Protein AF-A0A6C0EGG9-F1 (afdb_monomer_lite)

Structure (mmCIF, N/CA/C/O backbone):
data_AF-A0A6C0EGG9-F1
#
_entry.id   AF-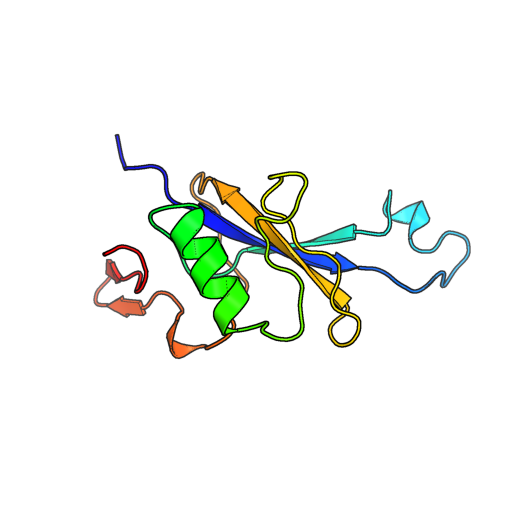A0A6C0EGG9-F1
#
loop_
_atom_site.group_PDB
_atom_site.id
_atom_site.type_symbol
_atom_site.label_atom_id
_atom_site.labe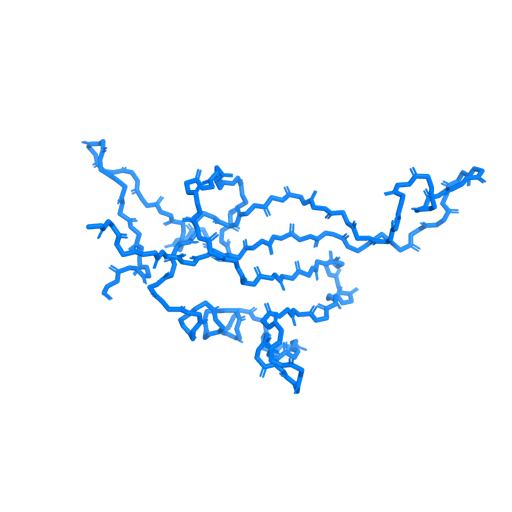l_alt_id
_atom_site.label_comp_id
_atom_site.label_asym_id
_atom_site.label_entity_id
_atom_site.label_seq_id
_atom_site.pdbx_PDB_ins_code
_atom_site.Cartn_x
_atom_site.Cartn_y
_atom_site.Cartn_z
_atom_site.occupancy
_atom_site.B_iso_or_equiv
_atom_site.auth_seq_id
_atom_site.auth_comp_id
_atom_site.auth_asym_id
_atom_site.auth_atom_id
_atom_site.pdbx_PDB_model_num
ATOM 1 N N . MET A 1 1 ? -14.886 17.676 12.764 1.00 43.66 1 MET A N 1
ATOM 2 C CA . MET A 1 1 ? -13.992 17.315 11.643 1.00 43.66 1 MET A CA 1
ATOM 3 C C . MET A 1 1 ? -13.930 15.801 11.573 1.00 43.66 1 MET A C 1
ATOM 5 O O . MET A 1 1 ? -13.698 15.195 12.613 1.00 43.66 1 MET A O 1
ATOM 9 N N . ALA A 1 2 ? -14.198 15.188 10.415 1.00 54.00 2 ALA A N 1
ATOM 10 C CA . ALA A 1 2 ? -13.924 13.762 10.239 1.00 54.00 2 ALA A CA 1
ATOM 11 C C . ALA A 1 2 ? -12.440 13.530 10.556 1.00 54.00 2 ALA A C 1
ATOM 13 O O . ALA A 1 2 ? -11.589 14.308 10.123 1.00 54.00 2 ALA A O 1
ATOM 14 N N . LYS A 1 3 ? -12.133 12.538 11.393 1.00 63.62 3 LYS A N 1
ATOM 15 C CA . LYS A 1 3 ? -10.748 12.229 11.751 1.00 63.62 3 LYS A CA 1
ATOM 16 C C . LYS A 1 3 ? -10.003 11.875 10.462 1.00 63.62 3 LYS A C 1
ATOM 18 O O . LYS A 1 3 ? -10.454 10.977 9.756 1.00 63.62 3 LYS A O 1
ATOM 23 N N . ALA A 1 4 ? -8.914 12.5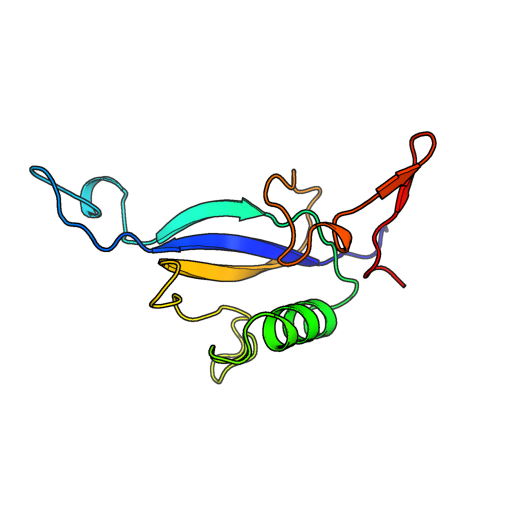83 10.152 1.00 71.19 4 ALA A N 1
ATOM 24 C CA . ALA A 1 4 ? -8.076 12.253 9.002 1.00 71.19 4 ALA A CA 1
ATOM 25 C C . ALA A 1 4 ? -7.672 10.772 9.088 1.00 71.19 4 ALA A C 1
ATOM 27 O O . ALA A 1 4 ? -7.235 10.309 10.147 1.00 71.19 4 ALA A O 1
ATOM 28 N N . THR A 1 5 ? -7.900 10.030 8.005 1.00 91.94 5 THR A N 1
ATOM 29 C CA . THR A 1 5 ? -7.498 8.622 7.889 1.00 91.94 5 THR A CA 1
ATOM 30 C C . THR A 1 5 ? -6.291 8.507 6.966 1.00 91.94 5 THR A C 1
ATOM 32 O O . THR A 1 5 ? -5.858 9.501 6.383 1.00 91.94 5 THR A O 1
ATOM 35 N N . TYR A 1 6 ? -5.727 7.310 6.859 1.00 94.19 6 TYR A N 1
ATOM 36 C CA . TYR A 1 6 ? -4.565 7.028 6.027 1.00 94.19 6 TYR A CA 1
ATOM 37 C C . TYR A 1 6 ? -4.867 5.933 5.013 1.00 94.19 6 TYR A C 1
ATOM 39 O O . TYR A 1 6 ? -5.651 5.025 5.290 1.00 94.19 6 TYR A O 1
ATOM 47 N N . VAL A 1 7 ? -4.194 5.985 3.870 1.00 95.38 7 VAL A N 1
ATOM 48 C CA . VAL A 1 7 ? -4.260 4.977 2.803 1.00 95.38 7 VAL A CA 1
ATOM 49 C C . VAL A 1 7 ? -2.858 4.608 2.333 1.00 95.38 7 VAL A C 1
ATOM 51 O O . VAL A 1 7 ? -1.904 5.360 2.545 1.00 95.38 7 VAL A O 1
ATOM 54 N N . LEU A 1 8 ? -2.735 3.452 1.682 1.00 96.56 8 LEU A N 1
ATOM 55 C CA . LEU A 1 8 ? -1.527 3.089 0.946 1.00 96.56 8 LEU A CA 1
ATOM 56 C C . LEU A 1 8 ? -1.684 3.520 -0.511 1.00 96.56 8 LEU A C 1
ATOM 58 O O . LEU A 1 8 ? -2.519 2.989 -1.240 1.00 96.56 8 LEU A O 1
ATOM 62 N N . GLU A 1 9 ? -0.881 4.493 -0.922 1.00 97.12 9 GLU A N 1
ATOM 63 C CA . GLU A 1 9 ? -0.603 4.752 -2.330 1.00 97.12 9 GLU A CA 1
ATOM 64 C C . GLU A 1 9 ? 0.234 3.599 -2.880 1.00 97.12 9 GLU A C 1
ATOM 66 O O . GLU A 1 9 ? 1.196 3.177 -2.235 1.00 97.12 9 GLU A O 1
ATOM 71 N N . VAL A 1 10 ? -0.125 3.112 -4.064 1.00 97.19 10 VAL A N 1
ATOM 72 C CA . VAL A 1 10 ? 0.594 2.063 -4.781 1.00 97.19 10 VAL A CA 1
ATOM 73 C C . VAL A 1 10 ? 1.217 2.684 -6.024 1.00 97.19 10 VAL A C 1
ATOM 75 O O . VAL A 1 10 ? 0.538 3.335 -6.826 1.00 97.19 10 VAL A O 1
ATOM 78 N N . LEU A 1 11 ? 2.524 2.492 -6.175 1.00 95.75 11 LEU A N 1
ATOM 79 C CA . LEU A 1 11 ? 3.276 2.946 -7.335 1.00 95.75 11 LEU A CA 1
ATOM 80 C C . LEU A 1 11 ? 4.049 1.775 -7.940 1.00 95.75 11 LEU A C 1
ATOM 82 O O . LEU A 1 11 ? 4.428 0.832 -7.251 1.00 95.75 11 LEU A O 1
ATOM 86 N N . GLU A 1 12 ? 4.285 1.857 -9.237 1.00 94.44 12 GLU A N 1
ATOM 87 C CA . GLU A 1 12 ? 5.037 0.889 -10.022 1.00 94.44 12 GLU A CA 1
ATOM 88 C C . GLU A 1 12 ? 6.426 1.455 -10.338 1.00 94.44 12 GLU A C 1
ATOM 90 O O . GLU A 1 12 ? 6.569 2.614 -10.745 1.00 94.44 12 GLU A O 1
ATOM 95 N N . PHE A 1 13 ? 7.457 0.638 -10.134 1.00 92.25 13 PHE A N 1
ATOM 96 C CA . PHE A 1 13 ? 8.826 0.943 -10.513 1.00 92.25 13 PHE A CA 1
ATOM 97 C C . PHE A 1 13 ? 9.110 0.437 -11.926 1.00 92.25 13 PHE A C 1
ATOM 99 O O . PHE A 1 13 ? 9.129 -0.764 -12.198 1.00 92.25 13 PHE A O 1
ATOM 106 N N . ILE A 1 14 ? 9.388 1.370 -12.827 1.00 88.25 14 ILE A N 1
ATOM 107 C CA . ILE A 1 14 ? 9.648 1.080 -14.232 1.00 88.25 14 ILE A CA 1
ATOM 108 C C . ILE A 1 14 ? 11.114 0.685 -14.378 1.00 88.25 14 ILE A C 1
ATOM 110 O O . ILE A 1 14 ? 12.025 1.497 -14.186 1.00 88.25 14 ILE A O 1
ATOM 114 N N . THR A 1 15 ? 11.336 -0.586 -14.704 1.00 80.75 15 THR A N 1
ATOM 115 C CA . THR A 1 15 ? 12.684 -1.151 -14.868 1.00 80.75 15 THR A CA 1
ATOM 116 C C . THR A 1 15 ? 13.224 -0.998 -16.287 1.00 80.75 15 THR A C 1
ATOM 118 O O . THR A 1 15 ? 14.434 -0.862 -16.466 1.00 80.75 15 THR A O 1
ATOM 121 N N . GLU A 1 16 ? 12.341 -0.971 -17.284 1.00 74.31 16 GLU A N 1
ATOM 122 C CA . GLU A 1 16 ? 12.716 -0.968 -18.694 1.00 74.31 16 GLU A CA 1
ATOM 123 C C . GLU A 1 16 ? 13.079 0.429 -19.215 1.00 74.31 16 GLU A C 1
ATOM 125 O O . GLU A 1 16 ? 12.526 1.462 -18.825 1.00 74.31 16 GLU A O 1
ATOM 130 N N . LYS A 1 17 ? 14.027 0.443 -20.153 1.00 65.00 17 LYS A N 1
ATOM 131 C CA . LYS A 1 17 ? 14.358 1.588 -21.002 1.00 65.00 17 LYS A CA 1
ATOM 132 C C . LYS A 1 17 ? 14.016 1.207 -22.445 1.00 65.00 17 LYS A C 1
ATOM 134 O O . LYS A 1 17 ? 14.915 1.083 -23.264 1.00 65.00 17 LYS A O 1
ATOM 139 N N . GLU A 1 18 ? 12.751 0.942 -22.743 1.00 58.06 18 GLU A N 1
ATOM 140 C CA . GLU A 1 18 ? 12.353 0.534 -24.097 1.00 58.06 18 GLU A CA 1
ATOM 141 C C . GLU A 1 18 ? 11.823 1.745 -24.892 1.00 58.06 18 GLU A C 1
ATOM 143 O O . GLU A 1 18 ? 11.025 2.540 -24.387 1.00 58.06 18 GLU A O 1
ATOM 148 N N . GLY A 1 19 ? 12.326 1.910 -26.124 1.00 61.41 19 GLY A N 1
ATOM 149 C CA . GLY A 1 19 ? 12.101 3.062 -27.013 1.00 61.41 19 GLY A CA 1
ATOM 150 C C . GLY A 1 19 ? 13.061 4.244 -26.795 1.00 61.41 19 GLY A C 1
ATOM 151 O O . GLY A 1 19 ? 13.831 4.268 -25.833 1.00 61.41 19 GLY A O 1
ATOM 152 N N . ASP A 1 20 ? 12.998 5.257 -27.670 1.00 62.97 20 ASP A N 1
ATOM 153 C CA . ASP A 1 20 ? 13.991 6.350 -27.739 1.00 62.97 20 ASP A CA 1
ATOM 154 C C . ASP A 1 20 ? 14.151 7.162 -26.440 1.00 62.97 20 ASP A C 1
ATOM 156 O O . ASP A 1 20 ? 15.164 7.836 -26.274 1.00 62.97 20 ASP A O 1
ATOM 160 N N . ASN A 1 21 ? 13.211 7.072 -25.487 1.00 66.62 21 ASN A N 1
ATOM 161 C CA . ASN A 1 21 ? 13.289 7.779 -24.203 1.00 66.62 21 ASN A CA 1
ATOM 162 C C . ASN A 1 21 ? 12.712 7.036 -22.970 1.00 66.62 21 ASN A C 1
ATOM 164 O O . ASN A 1 21 ? 12.677 7.637 -21.902 1.00 66.62 21 ASN A O 1
ATOM 168 N N . GLY A 1 22 ? 12.307 5.757 -23.046 1.00 74.56 22 GLY A N 1
ATOM 169 C CA . GLY A 1 22 ? 11.925 4.909 -21.889 1.00 74.56 22 GLY A CA 1
ATOM 170 C C . GLY A 1 22 ? 11.234 5.612 -20.694 1.00 74.56 22 GLY A C 1
ATOM 171 O O . GLY A 1 22 ? 10.313 6.410 -20.860 1.00 74.56 22 GLY A O 1
ATOM 172 N N . TRP A 1 23 ? 11.706 5.355 -19.466 1.00 76.06 23 TRP A N 1
ATOM 173 C CA . TRP A 1 23 ? 11.236 6.029 -18.239 1.00 76.06 23 TRP A CA 1
ATOM 174 C C . TRP A 1 23 ? 11.540 7.544 -18.190 1.00 76.06 23 TRP A C 1
ATOM 176 O O . TRP A 1 23 ? 10.895 8.275 -17.439 1.00 76.06 23 TRP A O 1
ATOM 186 N N . LEU A 1 24 ? 12.488 8.052 -18.992 1.00 76.50 24 LEU A N 1
ATOM 187 C CA . LEU A 1 24 ? 12.776 9.495 -19.072 1.00 76.50 24 LEU A CA 1
ATOM 188 C C . LEU A 1 24 ? 11.593 10.260 -19.675 1.00 76.50 24 LEU A C 1
ATOM 190 O O . LEU A 1 24 ? 11.262 11.340 -19.194 1.00 76.50 24 LEU A O 1
ATOM 194 N N . ALA A 1 25 ? 10.903 9.673 -20.657 1.00 76.19 25 ALA A N 1
ATOM 195 C CA . ALA A 1 25 ? 9.682 10.244 -21.226 1.00 76.19 25 ALA A CA 1
ATOM 196 C C . ALA A 1 25 ? 8.540 10.359 -20.198 1.00 76.19 25 ALA A C 1
ATOM 198 O O . ALA A 1 25 ? 7.634 11.168 -20.373 1.00 76.19 25 ALA A O 1
ATOM 199 N N . GLN A 1 26 ? 8.593 9.575 -19.117 1.00 71.25 26 GLN A N 1
ATOM 200 C CA . GLN A 1 26 ? 7.603 9.583 -18.037 1.00 71.25 26 GLN A CA 1
ATOM 201 C C . GLN A 1 26 ? 8.004 10.493 -16.863 1.00 71.25 26 GLN A C 1
ATOM 203 O O . GLN A 1 26 ? 7.308 10.538 -15.852 1.00 71.25 26 GLN A O 1
ATOM 208 N N . GLY A 1 27 ? 9.124 11.220 -16.971 1.00 79.38 27 GLY A N 1
ATOM 209 C CA . GLY A 1 27 ? 9.616 12.110 -15.916 1.00 79.38 27 GLY A CA 1
ATOM 210 C C . GLY A 1 27 ? 10.240 11.387 -14.715 1.00 79.38 27 GLY A C 1
ATOM 211 O O . GLY A 1 27 ? 10.531 12.025 -13.705 1.00 79.38 27 GLY A O 1
ATOM 212 N N . GLY A 1 28 ? 10.470 10.070 -14.802 1.00 84.50 28 GLY A N 1
ATOM 213 C CA . GLY A 1 28 ? 11.061 9.281 -13.724 1.00 84.50 28 GLY A CA 1
ATOM 214 C C . GLY A 1 28 ? 10.759 7.786 -13.818 1.00 84.50 28 GLY A C 1
ATOM 215 O O . GLY A 1 28 ? 10.025 7.325 -14.683 1.00 84.50 28 GLY A O 1
ATOM 216 N N . LYS A 1 29 ? 11.335 7.012 -12.892 1.00 89.62 29 LYS A N 1
ATOM 217 C CA . LYS A 1 29 ? 11.153 5.549 -12.809 1.00 89.62 29 LYS A CA 1
ATOM 218 C C . LYS A 1 29 ? 9.965 5.116 -11.950 1.00 89.62 29 LYS A C 1
ATOM 220 O O . LYS A 1 29 ? 9.820 3.932 -11.679 1.00 89.62 29 LYS A O 1
ATOM 225 N N . ILE A 1 30 ? 9.173 6.057 -11.446 1.00 90.44 30 ILE A N 1
ATOM 226 C CA . ILE A 1 30 ? 8.095 5.785 -10.496 1.00 90.44 30 ILE A CA 1
ATOM 227 C C . ILE A 1 30 ? 6.800 6.294 -11.100 1.00 90.44 30 ILE A C 1
ATOM 229 O O . ILE A 1 30 ? 6.677 7.483 -11.386 1.00 90.44 30 ILE A O 1
ATOM 233 N N . LYS A 1 31 ? 5.835 5.395 -11.243 1.00 91.38 31 LYS A N 1
ATOM 234 C CA . LYS A 1 31 ? 4.521 5.691 -11.797 1.00 91.38 31 LYS A CA 1
ATOM 235 C C . LYS A 1 31 ? 3.451 5.415 -10.755 1.00 91.38 31 LYS A C 1
ATOM 237 O O . LYS A 1 31 ? 3.357 4.308 -10.240 1.00 91.38 31 LYS A O 1
ATOM 242 N N . HIS A 1 32 ? 2.628 6.412 -10.457 1.00 93.94 32 HIS A N 1
ATOM 243 C CA . HIS A 1 32 ? 1.437 6.215 -9.637 1.00 93.94 32 HIS A CA 1
ATOM 244 C C . HIS A 1 32 ? 0.448 5.291 -10.364 1.00 93.94 32 HIS A C 1
ATOM 246 O O . HIS A 1 32 ? 0.129 5.545 -11.528 1.00 93.94 32 HIS A O 1
ATOM 252 N N . ILE A 1 33 ? -0.046 4.248 -9.689 1.00 95.38 33 ILE A N 1
ATOM 253 C CA . ILE A 1 33 ? -1.046 3.331 -10.267 1.00 95.38 33 ILE A CA 1
ATOM 254 C C . ILE A 1 33 ? -2.370 3.307 -9.497 1.00 95.38 33 ILE A C 1
ATOM 256 O O . ILE A 1 33 ? -3.383 2.878 -10.046 1.00 95.38 33 ILE A O 1
ATOM 260 N N . GLY A 1 34 ? -2.398 3.808 -8.262 1.00 96.94 34 GLY A N 1
ATOM 261 C CA . GLY A 1 34 ? -3.638 4.016 -7.523 1.00 96.94 34 GLY A CA 1
ATOM 262 C C . GLY A 1 34 ? -3.449 4.002 -6.014 1.00 96.94 34 GLY A C 1
ATOM 263 O O . GLY A 1 34 ? -2.340 4.113 -5.493 1.00 96.94 34 GLY A O 1
ATOM 264 N N . TYR A 1 35 ? -4.559 3.835 -5.305 1.00 97.12 35 TYR A N 1
ATOM 265 C CA . TYR A 1 35 ? -4.592 3.734 -3.849 1.00 97.12 35 TYR A CA 1
ATOM 266 C C . TYR A 1 35 ? -5.348 2.482 -3.424 1.00 97.12 35 TYR A C 1
ATOM 268 O O . TYR A 1 35 ? -6.351 2.125 -4.049 1.00 97.12 35 TYR A O 1
ATOM 276 N N . MET A 1 36 ? -4.882 1.837 -2.355 1.00 96.19 36 MET A N 1
ATOM 277 C CA . MET A 1 36 ? -5.549 0.672 -1.782 1.00 96.19 36 MET A CA 1
ATOM 278 C C . MET A 1 36 ? -6.922 1.025 -1.208 1.00 96.19 36 MET A C 1
ATOM 280 O O . MET A 1 36 ? -7.092 2.058 -0.562 1.00 96.19 36 MET A O 1
ATOM 284 N N . LYS A 1 37 ? -7.887 0.116 -1.372 1.00 94.12 37 LYS A N 1
ATOM 285 C CA . LYS A 1 37 ? -9.257 0.229 -0.836 1.00 94.12 37 LYS A CA 1
ATOM 286 C C . LYS A 1 37 ? -9.337 0.166 0.695 1.00 94.12 37 LYS A C 1
ATOM 288 O O . LYS A 1 37 ? -10.366 0.527 1.269 1.00 94.12 37 LYS A O 1
ATOM 293 N N . GLY A 1 38 ? -8.272 -0.267 1.369 1.00 92.31 38 GLY A N 1
ATOM 294 C CA . GLY A 1 38 ? -8.154 -0.240 2.827 1.00 92.31 38 GLY A CA 1
ATOM 295 C C . GLY A 1 38 ? -7.851 1.160 3.374 1.00 92.31 38 GLY A C 1
ATOM 296 O O . GLY A 1 38 ? -6.991 1.866 2.851 1.00 92.31 38 GLY A O 1
ATOM 297 N N . LYS A 1 39 ? -8.522 1.541 4.471 1.00 93.62 39 LYS A N 1
ATOM 298 C CA . LYS A 1 39 ? -8.281 2.798 5.206 1.00 93.62 39 LYS A CA 1
ATOM 299 C C . LYS A 1 39 ? -7.855 2.535 6.639 1.00 93.62 39 LYS A C 1
ATOM 301 O O . LYS A 1 39 ? -8.452 1.699 7.310 1.00 93.62 39 LYS A O 1
ATOM 306 N N . PHE A 1 40 ? -6.889 3.302 7.125 1.00 93.44 40 PHE A N 1
ATOM 307 C CA . PHE A 1 40 ? -6.245 3.111 8.422 1.00 93.44 40 PHE A CA 1
ATOM 308 C C . PHE A 1 40 ? -6.445 4.322 9.333 1.00 93.44 40 PHE A C 1
ATOM 310 O O . PHE A 1 40 ? -6.416 5.470 8.892 1.00 93.44 40 PHE A O 1
ATOM 317 N N . LYS A 1 41 ? -6.626 4.075 10.632 1.00 92.12 41 LYS A N 1
ATOM 318 C CA . LYS A 1 41 ? -6.858 5.132 11.628 1.00 92.12 41 LYS A CA 1
ATOM 319 C C . LYS A 1 41 ? -5.585 5.898 11.980 1.00 92.12 41 LYS A C 1
ATOM 321 O O . LYS A 1 41 ? -5.657 7.072 12.341 1.00 92.12 41 LYS A O 1
ATOM 326 N N . THR A 1 42 ? -4.433 5.237 11.902 1.00 91.62 42 THR A N 1
ATOM 327 C CA . THR A 1 42 ? -3.114 5.824 12.151 1.00 91.62 42 THR A CA 1
ATOM 328 C C . THR A 1 42 ? -2.104 5.365 11.101 1.00 91.62 42 THR A C 1
ATOM 330 O O . THR A 1 42 ? -2.246 4.284 10.526 1.00 91.62 42 THR A O 1
ATOM 333 N N . LYS A 1 43 ? -1.025 6.136 10.892 1.00 92.00 43 LYS A N 1
ATOM 334 C CA . LYS A 1 43 ? 0.094 5.679 10.050 1.00 92.00 43 LYS A CA 1
ATOM 335 C C . LYS A 1 43 ? 0.688 4.365 10.564 1.00 92.00 43 LYS A C 1
ATOM 337 O O . LYS A 1 43 ? 1.046 3.513 9.764 1.00 92.00 43 LYS A O 1
ATOM 342 N N . LYS A 1 44 ? 0.742 4.169 11.889 1.00 91.62 44 LYS A N 1
ATOM 343 C CA . LYS A 1 44 ? 1.227 2.922 12.507 1.00 91.62 44 LYS A CA 1
ATOM 344 C C . LYS A 1 44 ? 0.382 1.712 12.107 1.00 91.62 44 LYS A C 1
ATOM 346 O O . LYS A 1 44 ? 0.953 0.658 11.848 1.00 91.62 44 LYS A O 1
ATOM 351 N N . ASP A 1 45 ? -0.938 1.864 11.996 1.00 92.94 45 ASP A N 1
ATOM 352 C CA . ASP A 1 45 ? -1.821 0.787 11.530 1.00 92.94 45 ASP A CA 1
ATOM 353 C C . ASP A 1 45 ? -1.537 0.434 10.065 1.00 92.94 45 ASP A C 1
ATOM 355 O O . ASP A 1 45 ? -1.443 -0.746 9.731 1.00 92.94 45 ASP A O 1
ATOM 359 N N . ALA A 1 46 ? -1.314 1.442 9.212 1.00 94.19 46 ALA A N 1
ATOM 360 C CA . ALA A 1 46 ? -0.925 1.236 7.815 1.00 94.19 46 ALA A CA 1
ATOM 361 C C . ALA A 1 46 ? 0.434 0.521 7.693 1.00 94.19 46 ALA A C 1
ATOM 363 O O . ALA A 1 46 ? 0.569 -0.425 6.919 1.00 94.19 46 ALA A O 1
ATOM 364 N N . VAL A 1 47 ? 1.427 0.915 8.501 1.00 93.62 47 VAL A N 1
ATOM 365 C CA . VAL A 1 47 ? 2.740 0.244 8.549 1.00 93.62 47 VAL A CA 1
ATOM 366 C C . VAL A 1 47 ? 2.610 -1.195 9.049 1.00 93.62 47 VAL A C 1
ATOM 368 O O . VAL A 1 47 ? 3.163 -2.109 8.447 1.00 93.62 47 VAL A O 1
ATOM 371 N N . SER A 1 48 ? 1.844 -1.421 10.117 1.00 93.75 48 SER A N 1
ATOM 372 C CA . SER A 1 48 ? 1.589 -2.760 10.663 1.00 93.75 48 SER A CA 1
ATOM 373 C C . SER A 1 48 ? 0.878 -3.669 9.657 1.00 93.75 48 SER A C 1
ATOM 375 O O . SER A 1 48 ? 1.180 -4.858 9.551 1.00 93.75 48 SER A O 1
ATOM 377 N N . TYR A 1 49 ? -0.071 -3.124 8.896 1.00 95.44 49 TYR A N 1
ATOM 378 C CA . TYR A 1 49 ? -0.710 -3.828 7.792 1.00 95.44 49 TYR A CA 1
ATOM 379 C C . TYR A 1 49 ? 0.302 -4.201 6.705 1.00 95.44 49 TYR A C 1
ATOM 381 O O . TYR A 1 49 ? 0.469 -5.383 6.422 1.00 95.44 49 TYR A O 1
ATOM 389 N N . TYR A 1 50 ? 1.056 -3.234 6.181 1.00 95.44 50 TYR A N 1
ATOM 390 C CA . TYR A 1 50 ? 2.068 -3.498 5.158 1.00 95.44 50 TYR A CA 1
ATOM 391 C C . TYR A 1 50 ? 3.088 -4.565 5.589 1.00 95.44 50 TYR A C 1
ATOM 393 O O . TYR A 1 50 ? 3.316 -5.519 4.846 1.00 95.44 50 TYR A O 1
ATOM 401 N N . ASN A 1 51 ? 3.645 -4.453 6.799 1.00 93.94 51 ASN A N 1
ATOM 402 C CA . ASN A 1 51 ? 4.677 -5.369 7.298 1.00 93.94 51 ASN A CA 1
ATOM 403 C C . ASN A 1 51 ? 4.180 -6.817 7.410 1.00 93.94 51 ASN A C 1
ATOM 405 O O . ASN A 1 51 ? 4.946 -7.746 7.175 1.00 93.94 51 ASN A O 1
ATOM 409 N N . ARG A 1 52 ? 2.901 -7.025 7.755 1.00 94.94 52 ARG A N 1
ATOM 410 C CA . ARG A 1 52 ? 2.311 -8.373 7.840 1.00 94.94 52 ARG A CA 1
ATOM 411 C C . ARG A 1 52 ? 2.167 -9.045 6.479 1.00 94.94 52 ARG A C 1
ATOM 413 O O . ARG A 1 52 ? 2.302 -10.260 6.402 1.00 94.94 52 ARG A O 1
ATOM 420 N N . HIS A 1 53 ? 1.893 -8.269 5.433 1.00 95.19 53 HIS A N 1
ATOM 421 C CA . HIS A 1 53 ? 1.703 -8.792 4.078 1.00 95.19 53 HIS A CA 1
ATOM 422 C C . HIS A 1 53 ? 2.992 -8.839 3.254 1.00 95.19 53 HIS A C 1
ATOM 424 O O . HIS A 1 53 ? 3.052 -9.570 2.273 1.00 95.19 53 HIS A O 1
ATOM 430 N N . ASN A 1 54 ? 4.024 -8.096 3.660 1.00 94.06 54 ASN A N 1
ATOM 431 C CA . ASN A 1 54 ? 5.302 -8.016 2.954 1.00 94.06 54 ASN A CA 1
ATOM 432 C C . ASN A 1 54 ? 6.470 -8.333 3.905 1.00 94.06 54 ASN A C 1
ATOM 434 O O . ASN A 1 54 ? 7.341 -7.485 4.098 1.00 94.06 54 ASN A O 1
ATOM 438 N N . PRO A 1 55 ? 6.511 -9.529 4.527 1.00 94.50 55 PRO A N 1
ATOM 439 C CA . PRO A 1 55 ? 7.557 -9.883 5.492 1.00 94.50 55 PRO A CA 1
ATOM 440 C C . PRO A 1 55 ? 8.956 -9.969 4.862 1.00 94.50 55 PRO A C 1
ATOM 442 O O . PRO A 1 55 ? 9.955 -9.918 5.574 1.00 94.50 55 PRO A O 1
ATOM 445 N N . HIS A 1 56 ? 9.035 -10.098 3.533 1.00 92.88 56 HIS A N 1
ATOM 446 C CA . HIS A 1 56 ? 10.278 -10.075 2.758 1.00 92.88 56 HIS A CA 1
ATOM 447 C C . HIS A 1 56 ? 10.799 -8.661 2.480 1.00 92.88 56 HIS A C 1
ATOM 449 O O . HIS A 1 56 ? 11.931 -8.511 2.026 1.00 92.88 56 HIS A O 1
ATOM 455 N N . ME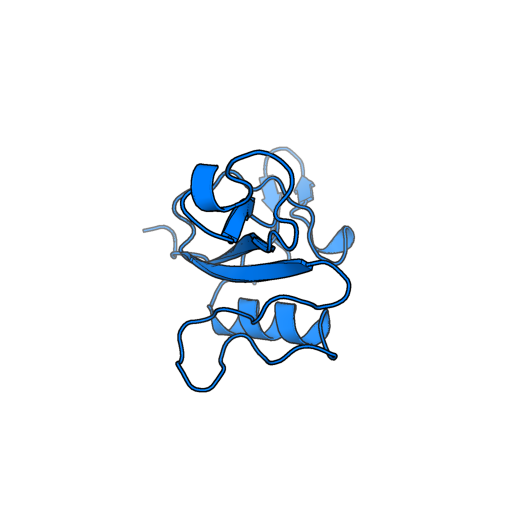T A 1 57 ? 9.989 -7.631 2.730 1.00 91.94 57 MET A N 1
ATOM 456 C CA . MET A 1 57 ? 10.329 -6.240 2.452 1.00 91.94 57 MET A CA 1
ATOM 457 C C . MET A 1 57 ? 10.715 -5.488 3.724 1.00 91.94 57 MET A C 1
ATOM 459 O O . MET A 1 57 ? 10.239 -5.775 4.823 1.00 91.94 57 MET A O 1
ATOM 463 N N . ARG A 1 58 ? 11.536 -4.442 3.567 1.00 89.62 58 ARG A N 1
ATOM 464 C CA . ARG A 1 58 ? 11.798 -3.483 4.645 1.00 89.62 58 ARG A CA 1
ATOM 465 C C . ARG A 1 58 ? 10.504 -2.759 5.037 1.00 89.62 58 ARG A C 1
ATOM 467 O O . ARG A 1 58 ? 9.687 -2.419 4.182 1.00 89.62 58 ARG A O 1
A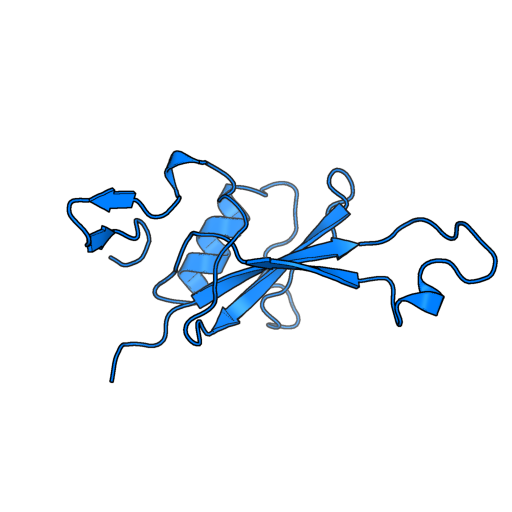TOM 474 N N . SER A 1 59 ? 10.348 -2.498 6.334 1.00 89.69 59 SER A N 1
ATOM 475 C CA . SER A 1 59 ? 9.212 -1.754 6.894 1.00 89.69 59 SER A CA 1
ATOM 476 C C . SER A 1 59 ? 9.097 -0.335 6.321 1.00 89.69 59 SER A C 1
ATOM 478 O O . SER A 1 59 ? 10.108 0.338 6.128 1.00 89.69 59 SER A O 1
ATOM 480 N N . LEU A 1 60 ? 7.862 0.157 6.133 1.00 87.19 60 LEU A N 1
ATOM 481 C CA . LEU A 1 60 ? 7.583 1.527 5.655 1.00 87.19 60 LEU A CA 1
ATOM 482 C C . LEU A 1 60 ? 8.115 2.614 6.595 1.00 87.19 60 LEU A C 1
ATOM 484 O O . LEU A 1 60 ? 8.449 3.709 6.149 1.00 87.19 60 LEU A O 1
ATOM 488 N N . ASN A 1 61 ? 8.176 2.325 7.897 1.00 80.19 61 ASN A N 1
ATOM 489 C CA . ASN A 1 61 ? 8.749 3.226 8.898 1.00 80.19 61 ASN A CA 1
ATOM 490 C C . ASN A 1 61 ? 10.263 3.011 9.047 1.00 80.19 61 ASN A C 1
ATOM 492 O O . ASN A 1 61 ? 10.759 2.894 10.166 1.00 80.19 61 ASN A O 1
ATOM 496 N N . GLY A 1 62 ? 10.958 2.850 7.918 1.00 67.06 62 GLY A N 1
ATOM 497 C CA . GLY A 1 62 ? 12.411 2.724 7.870 1.00 67.06 62 GLY A CA 1
ATOM 498 C C . GLY A 1 62 ? 13.125 4.007 8.307 1.00 67.06 62 GLY A C 1
ATOM 499 O O . GLY A 1 62 ? 12.487 4.988 8.685 1.00 67.06 62 GLY A O 1
ATOM 500 N N . ASP A 1 63 ? 14.452 3.992 8.219 1.00 59.72 63 ASP A N 1
ATOM 501 C CA . ASP A 1 63 ? 15.366 4.953 8.866 1.00 59.72 63 ASP A CA 1
ATOM 502 C C . ASP A 1 63 ? 15.077 6.437 8.575 1.00 59.72 63 ASP A C 1
ATOM 504 O O . ASP A 1 63 ? 15.318 7.295 9.422 1.00 59.72 63 ASP A O 1
ATOM 508 N N . ASP A 1 64 ? 14.468 6.739 7.427 1.00 66.06 64 ASP A N 1
ATOM 509 C CA . ASP A 1 64 ? 14.178 8.112 7.005 1.00 66.06 64 ASP A CA 1
ATOM 510 C C . ASP A 1 64 ? 12.794 8.619 7.460 1.00 66.06 64 ASP A C 1
ATOM 512 O O . ASP A 1 64 ? 12.411 9.736 7.122 1.00 66.06 64 ASP A O 1
ATOM 516 N N . ASN A 1 65 ? 12.002 7.805 8.180 1.00 68.75 65 ASN A N 1
ATOM 517 C CA . ASN A 1 65 ? 10.645 8.125 8.668 1.00 68.75 65 ASN A CA 1
ATOM 518 C C . ASN A 1 65 ? 9.671 8.663 7.591 1.00 68.75 65 ASN A C 1
ATOM 520 O O . ASN A 1 65 ? 8.669 9.314 7.894 1.00 68.75 65 ASN A O 1
ATOM 524 N N . ASN A 1 66 ? 9.926 8.349 6.319 1.00 83.00 66 ASN A N 1
ATOM 525 C CA . ASN A 1 66 ? 9.159 8.866 5.184 1.00 83.00 66 ASN A CA 1
ATOM 526 C C . ASN A 1 66 ? 7.900 8.044 4.855 1.00 83.00 66 ASN A C 1
ATOM 528 O O . ASN A 1 66 ? 7.182 8.385 3.917 1.00 83.00 66 ASN A O 1
ATOM 532 N N . TYR A 1 67 ? 7.615 6.980 5.619 1.00 92.62 67 TYR A N 1
ATOM 533 C CA . TYR A 1 67 ? 6.459 6.094 5.420 1.00 92.62 67 TYR A CA 1
ATOM 534 C C . TYR A 1 67 ? 6.349 5.545 3.988 1.00 92.62 67 TYR A C 1
ATOM 536 O O . TYR A 1 67 ? 5.261 5.487 3.411 1.00 92.62 67 TYR A O 1
ATOM 544 N N . ARG A 1 68 ? 7.489 5.162 3.413 1.00 91.50 68 ARG A N 1
ATOM 545 C CA . ARG A 1 68 ? 7.635 4.728 2.023 1.00 91.50 68 ARG A CA 1
ATOM 546 C C . ARG A 1 68 ? 8.467 3.453 1.968 1.00 91.50 68 ARG A C 1
ATOM 548 O O . ARG A 1 68 ? 9.501 3.380 2.626 1.00 91.50 68 ARG A O 1
ATOM 555 N N . SER A 1 69 ? 8.029 2.475 1.181 1.00 91.12 69 SER A N 1
ATOM 556 C CA . SER A 1 69 ? 8.810 1.266 0.924 1.00 91.12 69 SER A CA 1
ATOM 557 C C . SER A 1 69 ? 9.866 1.510 -0.148 1.00 91.12 69 SER A C 1
ATOM 559 O O . SER A 1 69 ? 9.725 2.374 -1.020 1.00 91.12 69 SER A O 1
ATOM 561 N N . ASP A 1 70 ? 10.881 0.654 -0.132 1.00 89.88 70 ASP A N 1
ATOM 562 C CA . ASP A 1 70 ? 11.655 0.345 -1.328 1.00 89.88 70 ASP A CA 1
ATOM 563 C C . ASP A 1 70 ? 10.762 -0.376 -2.361 1.00 89.88 70 ASP A C 1
ATOM 565 O O . ASP A 1 70 ? 9.645 -0.804 -2.051 1.00 89.88 70 ASP A O 1
ATOM 569 N N . TRP A 1 71 ? 11.222 -0.480 -3.607 1.00 91.06 71 TRP A N 1
ATOM 570 C CA . TRP A 1 71 ? 10.501 -1.236 -4.631 1.00 91.06 71 TRP A CA 1
ATOM 571 C C . TRP A 1 71 ? 10.733 -2.740 -4.434 1.00 91.06 71 TRP A C 1
ATOM 573 O O . TRP A 1 71 ? 11.854 -3.175 -4.171 1.00 91.06 71 TRP A O 1
ATOM 583 N N . ASP A 1 72 ? 9.675 -3.536 -4.554 1.00 93.25 72 ASP A N 1
ATOM 584 C CA . ASP A 1 72 ? 9.741 -4.992 -4.431 1.00 93.25 72 ASP A CA 1
ATOM 585 C C . ASP A 1 72 ? 10.377 -5.609 -5.692 1.00 93.25 72 ASP A C 1
ATOM 587 O O . ASP A 1 72 ? 9.884 -5.381 -6.803 1.00 93.25 72 ASP A O 1
AT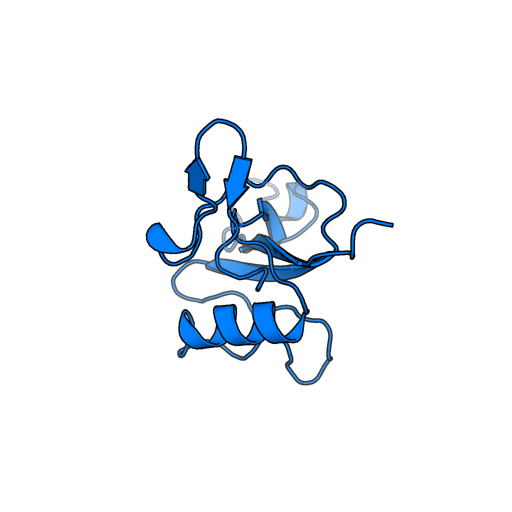OM 591 N N . PRO A 1 73 ? 11.453 -6.411 -5.568 1.00 90.50 73 PRO A N 1
ATOM 592 C CA . PRO A 1 73 ? 12.125 -7.015 -6.711 1.00 90.50 73 PRO A CA 1
ATOM 593 C C . PRO A 1 73 ? 11.247 -7.962 -7.532 1.00 90.50 73 PRO A C 1
ATOM 595 O O . PRO A 1 73 ? 11.494 -8.105 -8.731 1.00 90.50 73 PRO A O 1
ATOM 598 N N . ASN A 1 74 ? 10.230 -8.571 -6.926 1.00 91.62 74 ASN A N 1
ATOM 599 C CA . ASN A 1 74 ? 9.350 -9.543 -7.566 1.00 91.62 74 ASN A CA 1
ATOM 600 C C . ASN A 1 74 ? 8.180 -8.862 -8.277 1.00 91.62 74 ASN A C 1
ATOM 602 O O . ASN A 1 74 ? 7.894 -9.176 -9.428 1.00 91.62 74 ASN A O 1
ATOM 606 N N . THR A 1 75 ? 7.519 -7.917 -7.606 1.00 92.69 75 THR A N 1
ATOM 607 C CA . THR A 1 75 ? 6.295 -7.273 -8.124 1.00 92.69 75 THR A CA 1
ATOM 608 C C . THR A 1 75 ? 6.554 -5.937 -8.810 1.00 92.69 75 THR A C 1
ATOM 610 O O . THR A 1 75 ? 5.692 -5.439 -9.524 1.00 92.69 75 THR A O 1
ATOM 613 N N . LYS A 1 76 ? 7.735 -5.345 -8.594 1.00 94.38 76 LYS A N 1
ATOM 614 C CA . LYS A 1 76 ? 8.093 -3.973 -8.986 1.00 94.38 76 LYS A CA 1
ATOM 615 C C . LYS A 1 76 ? 7.230 -2.894 -8.332 1.00 94.38 76 LYS A C 1
ATOM 617 O O . LYS A 1 76 ? 7.288 -1.741 -8.745 1.00 94.38 76 LYS A O 1
ATOM 622 N N . LEU A 1 77 ? 6.462 -3.228 -7.298 1.00 95.50 77 LEU A N 1
ATOM 623 C CA . LEU A 1 77 ? 5.601 -2.272 -6.611 1.00 95.50 77 LEU A CA 1
ATOM 624 C C . LEU A 1 77 ? 6.326 -1.589 -5.453 1.00 95.50 77 LEU A C 1
ATOM 626 O O . LEU A 1 77 ? 7.206 -2.163 -4.816 1.00 95.50 77 LEU A O 1
ATOM 630 N N . LEU A 1 78 ? 5.918 -0.361 -5.161 1.00 94.19 78 LEU A N 1
ATOM 631 C CA . LEU A 1 78 ? 6.271 0.364 -3.949 1.00 94.19 78 LEU A CA 1
ATOM 632 C C . LEU A 1 78 ? 5.023 1.003 -3.332 1.00 94.19 78 LEU A C 1
ATOM 634 O O . LEU A 1 78 ? 4.027 1.257 -4.013 1.00 94.19 78 LEU A O 1
ATOM 638 N N . TYR A 1 79 ? 5.100 1.293 -2.038 1.00 96.00 79 TYR A N 1
ATOM 639 C CA . TYR A 1 79 ? 3.964 1.731 -1.241 1.00 96.00 79 TYR A CA 1
ATOM 640 C C . TYR A 1 79 ? 4.320 2.964 -0.419 1.00 96.00 79 TYR A C 1
ATOM 642 O O . TYR A 1 79 ? 5.416 3.052 0.140 1.00 96.00 79 TYR A O 1
ATOM 650 N N . ILE A 1 80 ? 3.395 3.920 -0.331 1.00 95.44 80 ILE A N 1
ATOM 651 C CA . ILE A 1 80 ? 3.557 5.142 0.468 1.00 95.44 80 ILE A CA 1
ATOM 652 C C . ILE A 1 80 ? 2.312 5.350 1.327 1.00 95.44 80 ILE A C 1
ATOM 654 O O . ILE A 1 80 ? 1.193 5.309 0.821 1.00 95.44 80 ILE A O 1
ATOM 658 N N . VAL A 1 81 ? 2.484 5.612 2.624 1.00 95.44 81 VAL A N 1
ATOM 659 C CA . VAL A 1 81 ? 1.360 6.012 3.483 1.00 95.44 81 VAL A CA 1
ATOM 660 C C . VAL A 1 81 ? 1.011 7.473 3.206 1.00 95.44 81 VAL A C 1
ATOM 662 O O . VAL A 1 81 ? 1.842 8.365 3.392 1.00 95.44 81 VAL A O 1
ATOM 665 N N . ARG A 1 82 ? -0.236 7.731 2.810 1.00 94.38 82 ARG A N 1
ATOM 666 C CA . ARG A 1 82 ? -0.769 9.074 2.547 1.00 94.38 82 ARG A CA 1
ATOM 667 C C . ARG A 1 82 ? -1.948 9.386 3.452 1.00 94.38 82 ARG A C 1
ATOM 669 O O . ARG A 1 82 ? -2.656 8.477 3.879 1.00 94.38 82 ARG A O 1
ATOM 676 N N . ASP A 1 83 ? -2.148 10.669 3.727 1.00 93.88 83 ASP A N 1
ATOM 677 C CA . ASP A 1 83 ? -3.398 11.167 4.293 1.00 93.88 83 ASP A CA 1
ATOM 678 C C . ASP A 1 83 ? -4.534 10.985 3.272 1.00 93.88 83 ASP A C 1
ATOM 680 O O . ASP A 1 83 ? -4.365 11.235 2.076 1.00 93.88 83 ASP A O 1
ATOM 684 N N . ASP A 1 84 ? -5.692 10.529 3.743 1.00 91.81 84 ASP A N 1
ATOM 685 C CA . ASP A 1 84 ? -6.888 10.355 2.923 1.00 91.81 84 ASP A CA 1
ATOM 686 C C . ASP A 1 84 ? -7.670 11.669 2.813 1.00 91.81 84 ASP A C 1
ATOM 688 O O . ASP A 1 84 ? -8.448 12.029 3.700 1.00 91.81 84 ASP A O 1
ATOM 692 N N . TYR A 1 85 ? -7.488 12.366 1.692 1.00 89.00 85 TYR A N 1
ATOM 693 C CA . TYR A 1 85 ? -8.253 13.558 1.322 1.00 89.00 85 TYR A CA 1
ATOM 694 C C . TYR A 1 85 ? -9.422 13.217 0.388 1.00 89.00 85 TYR A C 1
ATOM 696 O O . TYR A 1 85 ? -9.572 13.827 -0.667 1.00 89.00 85 TYR A O 1
ATOM 704 N N . LEU A 1 86 ? -10.248 12.238 0.779 1.00 84.94 86 LEU A N 1
ATOM 705 C CA . LEU A 1 86 ? -11.348 11.700 -0.040 1.00 84.94 86 LEU A CA 1
ATOM 706 C C . LEU A 1 86 ? -10.839 11.021 -1.319 1.00 84.94 86 LEU A C 1
ATOM 708 O O . LEU A 1 86 ? -11.394 11.183 -2.405 1.00 84.94 86 LEU A O 1
ATOM 712 N N . ILE A 1 87 ? -9.760 10.258 -1.176 1.00 87.44 87 ILE A N 1
ATOM 713 C CA . ILE A 1 87 ? -9.108 9.567 -2.281 1.00 87.44 87 ILE A CA 1
ATOM 714 C C . ILE A 1 87 ? -10.049 8.512 -2.878 1.00 87.44 87 ILE A C 1
ATOM 716 O O . ILE A 1 87 ? -10.661 7.717 -2.158 1.00 87.44 87 ILE A O 1
ATOM 720 N N . ASN A 1 88 ? -10.117 8.468 -4.212 1.00 88.50 88 ASN A N 1
ATOM 721 C CA . ASN A 1 88 ? -10.789 7.394 -4.936 1.00 88.50 88 ASN A CA 1
ATOM 722 C C . ASN A 1 88 ? -9.877 6.157 -4.995 1.00 88.50 88 ASN A C 1
ATOM 724 O O . ASN A 1 88 ? -8.927 6.112 -5.776 1.00 88.50 88 ASN A O 1
ATOM 728 N N . ALA A 1 89 ? -10.146 5.174 -4.138 1.00 92.00 89 ALA A N 1
ATOM 729 C CA . ALA A 1 89 ? -9.328 3.974 -4.012 1.00 92.00 89 ALA A CA 1
ATOM 730 C C . ALA A 1 89 ? -9.713 2.906 -5.047 1.00 92.00 89 ALA A C 1
ATOM 732 O O . ALA A 1 89 ? -10.844 2.418 -5.072 1.00 92.00 89 ALA A O 1
ATOM 733 N N . THR A 1 90 ? -8.755 2.521 -5.885 1.00 94.69 90 THR A N 1
ATOM 734 C CA . THR A 1 90 ? -8.966 1.640 -7.044 1.00 94.69 90 THR A CA 1
ATOM 735 C C . THR A 1 90 ? -8.251 0.299 -6.929 1.00 94.69 90 THR A C 1
ATOM 737 O O . THR A 1 90 ? -8.642 -0.647 -7.608 1.00 94.69 90 THR A O 1
ATOM 740 N N . ILE A 1 91 ? -7.245 0.190 -6.058 1.00 96.88 91 ILE A N 1
ATOM 741 C CA . ILE A 1 91 ? -6.404 -1.001 -5.924 1.00 96.88 91 ILE A CA 1
ATOM 742 C C . ILE A 1 91 ? -6.924 -1.874 -4.785 1.00 96.88 91 ILE A C 1
ATOM 744 O O . ILE A 1 91 ? -7.234 -1.379 -3.700 1.00 96.88 91 ILE A O 1
ATOM 748 N N . ASP A 1 92 ? -7.031 -3.176 -5.025 1.00 96.50 92 ASP A N 1
ATOM 749 C CA . ASP A 1 92 ? -7.380 -4.118 -3.967 1.00 96.50 92 ASP A CA 1
ATOM 750 C C . ASP A 1 92 ? -6.284 -4.180 -2.895 1.00 96.50 92 ASP A C 1
ATOM 752 O O . ASP A 1 92 ? -5.097 -3.965 -3.141 1.00 96.50 92 ASP A O 1
ATOM 756 N N . CYS A 1 93 ? -6.706 -4.453 -1.668 1.00 96.00 93 CYS A N 1
ATOM 757 C CA . CYS A 1 93 ? -5.820 -4.798 -0.571 1.00 96.00 93 CYS A CA 1
ATOM 758 C C . CYS A 1 93 ? -5.015 -6.076 -0.883 1.00 96.00 93 CYS A C 1
ATOM 760 O O . CYS A 1 93 ? -5.419 -6.889 -1.711 1.00 96.00 93 CYS A O 1
ATOM 762 N N . PHE A 1 94 ? -3.902 -6.297 -0.168 1.00 95.25 94 PHE A N 1
ATOM 763 C CA . PHE A 1 94 ? -3.108 -7.533 -0.275 1.00 95.25 94 PHE A CA 1
ATOM 764 C C . PHE A 1 94 ? -3.949 -8.803 -0.082 1.00 95.25 94 PHE A C 1
ATOM 766 O O . PHE A 1 94 ? -3.684 -9.818 -0.720 1.00 95.25 94 PHE A O 1
ATOM 773 N N . SER A 1 95 ? -4.962 -8.735 0.785 1.00 93.75 95 SER A N 1
ATOM 774 C CA . SER A 1 95 ? -6.071 -9.685 0.817 1.00 93.75 95 SER A CA 1
ATOM 775 C C . SER A 1 95 ? -7.357 -8.986 0.393 1.00 93.75 95 SER A C 1
ATOM 777 O O . SER A 1 95 ? -7.668 -7.899 0.885 1.00 93.75 95 SER A O 1
ATOM 779 N N . ILE A 1 96 ? -8.144 -9.630 -0.469 1.00 92.44 96 ILE A N 1
ATOM 780 C CA . ILE A 1 96 ? -9.434 -9.092 -0.918 1.00 92.44 96 ILE A CA 1
ATOM 781 C C . ILE A 1 96 ? -10.421 -8.913 0.248 1.00 92.44 96 ILE A C 1
ATOM 783 O O . ILE A 1 96 ? -11.208 -7.971 0.242 1.00 92.44 96 ILE A O 1
ATOM 787 N N . ASP A 1 97 ? -10.297 -9.729 1.299 1.00 90.94 97 ASP A N 1
ATOM 788 C CA . ASP A 1 97 ? -11.110 -9.660 2.525 1.00 90.94 97 ASP A CA 1
ATOM 789 C C . ASP A 1 97 ? -10.764 -8.457 3.423 1.00 90.94 97 ASP A C 1
ATOM 791 O O . ASP A 1 97 ? -11.375 -8.250 4.478 1.00 90.94 97 ASP A O 1
ATOM 795 N N . ASP A 1 98 ? -9.724 -7.701 3.069 1.00 92.25 98 ASP A N 1
ATOM 796 C CA . ASP A 1 98 ? -9.340 -6.455 3.734 1.00 92.25 98 ASP A CA 1
ATOM 797 C C . ASP A 1 98 ? -9.807 -5.213 2.964 1.00 92.25 98 ASP A C 1
ATOM 799 O O . ASP A 1 98 ? -9.599 -4.086 3.433 1.00 92.25 98 ASP A O 1
ATOM 803 N N . ASN A 1 99 ? -10.450 -5.394 1.806 1.00 92.50 99 ASN A N 1
ATOM 804 C CA . ASN A 1 99 ? -11.163 -4.317 1.136 1.00 92.50 99 ASN A CA 1
ATOM 805 C C . ASN A 1 99 ? -12.316 -3.806 2.007 1.00 92.50 99 ASN A C 1
ATOM 807 O O . ASN A 1 99 ? -12.853 -4.506 2.866 1.00 92.50 99 ASN A O 1
ATOM 811 N N . ALA A 1 100 ? -12.711 -2.557 1.774 1.00 87.62 100 ALA A N 1
ATOM 812 C CA . ALA A 1 100 ? -13.901 -2.017 2.405 1.00 87.62 100 ALA A CA 1
ATOM 813 C C . ALA A 1 100 ? -15.157 -2.740 1.894 1.00 87.62 100 ALA A C 1
ATOM 815 O O . ALA A 1 100 ? -15.339 -2.909 0.689 1.00 87.62 100 ALA A O 1
ATOM 816 N N . GLU A 1 101 ? -16.029 -3.133 2.816 1.00 86.00 101 GLU A N 1
ATOM 817 C CA . GLU A 1 101 ? -17.316 -3.749 2.497 1.00 86.00 101 GLU A CA 1
ATOM 818 C C . GLU A 1 101 ? -18.359 -2.649 2.284 1.00 86.00 101 GLU A C 1
ATOM 820 O O . GLU A 1 101 ? -18.423 -1.698 3.067 1.00 86.00 101 GLU A O 1
ATOM 825 N N . ILE A 1 102 ? -19.198 -2.781 1.256 1.00 83.06 102 ILE A N 1
ATOM 826 C CA . ILE A 1 102 ? -20.375 -1.924 1.076 1.00 83.06 102 ILE A CA 1
ATOM 827 C C . ILE A 1 102 ? -21.586 -2.708 1.571 1.00 83.06 102 ILE A C 1
ATOM 829 O O . ILE A 1 102 ? -21.957 -3.720 0.982 1.00 83.06 102 ILE A O 1
ATOM 833 N N . ILE A 1 103 ? -22.196 -2.241 2.657 1.00 81.69 103 ILE A N 1
ATOM 834 C CA . ILE A 1 103 ? -23.364 -2.863 3.282 1.00 81.69 103 ILE A CA 1
ATOM 835 C C . ILE A 1 103 ? -24.470 -1.814 3.313 1.00 81.69 103 ILE A C 1
ATOM 837 O O . ILE A 1 103 ? -24.341 -0.810 4.005 1.00 81.69 103 ILE A O 1
ATOM 841 N N . GLU A 1 104 ? -25.536 -2.025 2.537 1.00 81.06 104 GLU A N 1
ATOM 842 C CA . GLU A 1 104 ? -26.735 -1.163 2.528 1.00 81.06 104 GLU A CA 1
ATOM 843 C C . GLU A 1 104 ? -26.433 0.341 2.339 1.00 81.06 104 GLU A C 1
ATOM 845 O O . GLU A 1 104 ? -27.064 1.209 2.935 1.00 81.06 104 GLU A O 1
ATOM 850 N N . GLY A 1 105 ? -25.433 0.669 1.512 1.00 79.19 105 GLY A N 1
ATOM 851 C CA . GLY A 1 105 ? -25.011 2.054 1.262 1.00 79.19 105 GLY A CA 1
ATOM 852 C C . GLY A 1 105 ? -24.021 2.627 2.284 1.00 79.19 105 GLY A C 1
ATOM 853 O O . GLY A 1 105 ? -23.549 3.748 2.103 1.00 79.19 105 GLY A O 1
ATOM 854 N N . PHE A 1 106 ? -23.643 1.860 3.311 1.00 79.44 106 PHE A N 1
ATOM 855 C CA . PHE A 1 106 ? -22.570 2.200 4.242 1.00 79.44 106 PHE A CA 1
ATOM 856 C C . PHE A 1 106 ? -21.275 1.480 3.877 1.00 79.44 106 PHE A C 1
ATOM 858 O O . PHE A 1 106 ? -21.252 0.268 3.663 1.00 79.44 106 PHE A O 1
ATOM 865 N N . THR A 1 107 ? -20.169 2.222 3.869 1.00 83.38 107 THR A N 1
ATOM 866 C CA . THR A 1 107 ? -18.837 1.645 3.680 1.00 83.38 107 THR A CA 1
ATOM 867 C C . THR A 1 107 ? -18.225 1.285 5.027 1.00 83.38 107 THR A C 1
ATOM 869 O O . THR A 1 107 ? -17.956 2.152 5.862 1.00 83.38 107 THR A O 1
ATOM 872 N N . LYS A 1 108 ? -17.963 -0.001 5.234 1.00 85.12 108 LYS A N 1
ATOM 873 C CA . LYS A 1 108 ? -17.339 -0.541 6.437 1.00 85.12 108 LYS A CA 1
ATOM 874 C C . LYS A 1 108 ? -15.864 -0.821 6.172 1.00 85.12 108 LYS A C 1
ATOM 876 O O . LYS A 1 108 ? -15.499 -1.729 5.429 1.00 85.12 108 LYS A O 1
ATOM 881 N N . TYR A 1 109 ? -15.004 -0.050 6.829 1.00 83.94 109 TYR A N 1
ATOM 882 C CA . TYR A 1 109 ? -13.556 -0.220 6.755 1.00 83.94 109 TYR A CA 1
ATOM 883 C C . TYR A 1 109 ? -13.054 -1.079 7.915 1.00 83.94 109 TYR A C 1
ATOM 885 O O . TYR A 1 109 ? -13.152 -0.696 9.082 1.00 83.94 109 TYR A O 1
ATOM 893 N N . LYS A 1 110 ? -12.457 -2.229 7.595 1.00 84.00 110 LYS A N 1
ATOM 894 C CA . LYS A 1 110 ? -11.986 -3.219 8.578 1.00 84.00 110 LYS A CA 1
ATOM 895 C C . LYS A 1 110 ? -10.946 -2.673 9.563 1.00 84.00 110 LYS A C 1
ATOM 897 O O . LYS A 1 110 ? -10.916 -3.088 10.723 1.00 84.00 110 LYS A O 1
ATOM 902 N N . TRP A 1 111 ? -10.129 -1.729 9.100 1.00 82.31 111 TRP A N 1
ATOM 903 C CA . TRP A 1 111 ? -9.000 -1.148 9.831 1.00 82.31 111 TRP A CA 1
ATOM 904 C C . TRP A 1 111 ? -9.309 0.212 10.485 1.00 82.31 111 TRP A C 1
ATOM 906 O O . TRP A 1 111 ? -8.418 0.822 11.074 1.00 82.31 111 TRP A O 1
ATOM 916 N N . LEU A 1 112 ? -10.565 0.679 10.440 1.00 80.75 112 LEU A N 1
ATOM 917 C CA . LEU A 1 112 ? -11.021 1.906 11.114 1.00 80.75 112 LEU A CA 1
ATOM 918 C C . LEU A 1 112 ? -11.759 1.611 12.435 1.00 80.75 112 LEU A C 1
ATOM 920 O O . LEU A 1 112 ? -12.828 2.162 12.684 1.00 80.75 112 LEU A O 1
ATOM 924 N N . LYS A 1 113 ? -11.192 0.742 13.282 1.00 68.19 113 LYS A N 1
ATOM 925 C CA . LYS A 1 113 ? -11.707 0.458 14.637 1.00 68.19 113 LYS A CA 1
ATOM 926 C C . LYS A 1 113 ? -11.218 1.502 15.646 1.00 68.19 113 LYS A C 1
ATOM 928 O O . LYS A 1 113 ? -10.016 1.847 15.654 1.00 68.19 113 LYS A O 1
#

Radius of gyration: 15.34 Å; chains: 1; bounding box: 42×27×42 Å

Organism: NCBI:txid1070528

pLDDT: mean 86.67, std 10.99, range [43.66, 97.19]

Foldseek 3Di:
DPQWKKWKFKKAFQPDCPPPGRCVVVVHRIGGDFIELAIANDLVLVQVLCCVLCVVWDTLCPPVNQSKTDQDPVRRMIIHMDTCPVGDGDDYRSDNVQHWDQDPNDTHHPNND

Secondary structure (DSSP, 8-state):
-PPP-EEEEEEEE-----STTGGGGGTSSEEEEEEBS--BSSHHHHHHHHHHH-TTSPPTT-TT---BPPPPTTT-EEEEEEE-SS----BPPSSGGGSPEEETTEEE-TT--

Sequence (113 aa):
MAKATYVLEVLEFITEKEGDNGWLAQGGKIKHIGYMKGKFKTKKDAVSYYNRHNPHMRSLNGDDNNYRSDWDPNTKLLYIVRDDYLINATIDCFSIDDNAEIIEGFTKYKWLK